Protein AF-A0A966MKH6-F1 (afdb_monomer)

Secondary structure (DSSP, 8-state):
-HHHHHHHHHHHHHHHTT--HHHHHHHHHHH-HHHHHHHHHHHHHHHHHHHHHHTTSPP-------------HHHHT--PBPTTT--BSS--

Structure (mmCIF, N/CA/C/O backbone):
data_AF-A0A966MKH6-F1
#
_entry.id   AF-A0A966MKH6-F1
#
loop_
_atom_site.group_PDB
_atom_site.id
_atom_site.type_symbol
_atom_site.label_atom_id
_atom_site.label_alt_id
_atom_site.label_comp_id
_atom_site.label_asym_id
_atom_site.label_entity_id
_atom_site.label_seq_id
_atom_site.pdbx_PDB_ins_code
_atom_site.Cartn_x
_atom_site.Cartn_y
_atom_site.Cartn_z
_atom_site.occupancy
_atom_site.B_iso_or_equiv
_atom_site.auth_seq_id
_atom_site.auth_comp_id
_atom_site.auth_asym_id
_atom_site.auth_atom_id
_atom_site.pdbx_PDB_model_num
ATOM 1 N N . MET A 1 1 ? 21.600 31.397 -47.366 1.00 58.09 1 MET A N 1
ATOM 2 C CA . MET A 1 1 ? 20.766 31.026 -46.198 1.00 58.09 1 MET A CA 1
ATOM 3 C C . MET A 1 1 ? 20.607 29.510 -46.046 1.00 58.09 1 MET A C 1
ATOM 5 O O . MET A 1 1 ? 20.970 28.999 -44.999 1.00 58.09 1 MET A O 1
ATOM 9 N N . VAL A 1 2 ? 20.166 28.770 -47.074 1.00 65.38 2 VAL A N 1
ATOM 10 C CA . VAL A 1 2 ? 19.924 27.306 -46.989 1.00 65.38 2 VAL A CA 1
ATOM 11 C C . VAL A 1 2 ? 21.185 26.480 -46.672 1.00 65.38 2 VAL A C 1
ATOM 13 O O . VAL A 1 2 ? 21.145 25.602 -45.818 1.00 65.38 2 VAL A O 1
ATOM 16 N N . ALA A 1 3 ? 22.333 26.799 -47.280 1.00 68.62 3 ALA A N 1
ATOM 17 C CA . ALA A 1 3 ? 23.586 26.068 -47.042 1.00 68.62 3 ALA A CA 1
ATOM 18 C C . ALA A 1 3 ? 24.112 26.197 -45.596 1.00 68.62 3 ALA A C 1
ATOM 20 O O . ALA A 1 3 ? 24.631 25.237 -45.035 1.00 68.62 3 ALA A O 1
ATOM 21 N N . ALA A 1 4 ? 23.936 27.366 -44.970 1.00 68.50 4 ALA A N 1
ATOM 22 C CA . ALA A 1 4 ? 24.343 27.599 -43.583 1.00 68.50 4 ALA A CA 1
ATOM 23 C C . 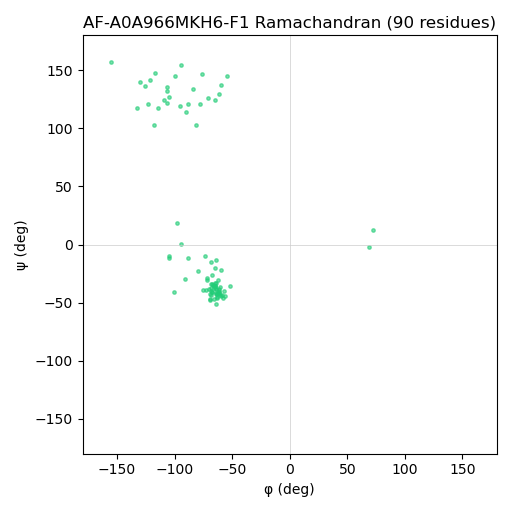ALA A 1 4 ? 23.463 26.817 -42.593 1.00 68.50 4 ALA A C 1
ATOM 25 O O . ALA A 1 4 ? 23.976 26.254 -41.630 1.00 68.50 4 ALA A O 1
ATOM 26 N N . ALA A 1 5 ? 22.157 26.721 -42.872 1.00 68.56 5 ALA A N 1
ATOM 27 C CA . ALA A 1 5 ? 21.233 25.907 -42.086 1.00 68.56 5 ALA A CA 1
ATOM 28 C C . ALA A 1 5 ? 21.571 24.407 -42.174 1.00 68.56 5 ALA A C 1
ATOM 30 O O . ALA A 1 5 ? 21.532 23.706 -41.167 1.00 68.56 5 ALA A O 1
ATOM 31 N N . LEU A 1 6 ? 21.980 23.928 -43.355 1.00 72.81 6 LEU A N 1
ATOM 32 C CA . LEU A 1 6 ? 22.377 22.532 -43.557 1.00 72.81 6 LEU A CA 1
ATOM 33 C C . LEU A 1 6 ? 23.675 22.180 -42.806 1.00 72.81 6 LEU A C 1
ATOM 35 O O . LEU A 1 6 ? 23.773 21.122 -42.189 1.00 72.81 6 LEU A O 1
ATOM 39 N N . LEU A 1 7 ? 24.657 23.088 -42.812 1.00 72.12 7 LEU A N 1
ATOM 40 C CA . LEU A 1 7 ? 25.914 22.937 -42.070 1.00 72.12 7 LEU A CA 1
ATOM 41 C C . LEU A 1 7 ? 25.704 22.951 -40.550 1.00 72.12 7 LEU A C 1
ATOM 43 O O . LEU A 1 7 ? 26.399 22.230 -39.836 1.00 72.12 7 LEU A O 1
ATOM 47 N N . LEU A 1 8 ? 24.754 23.748 -40.057 1.00 70.38 8 LEU A N 1
ATOM 48 C CA . LEU A 1 8 ? 24.400 23.786 -38.639 1.00 70.38 8 LEU A CA 1
ATOM 49 C C . LEU A 1 8 ? 23.712 22.483 -38.204 1.00 70.38 8 LEU A C 1
ATOM 51 O O . LEU A 1 8 ? 24.163 21.849 -37.255 1.00 70.38 8 LEU A O 1
ATOM 55 N N . ALA A 1 9 ? 22.726 22.011 -38.972 1.00 65.19 9 ALA A N 1
ATOM 56 C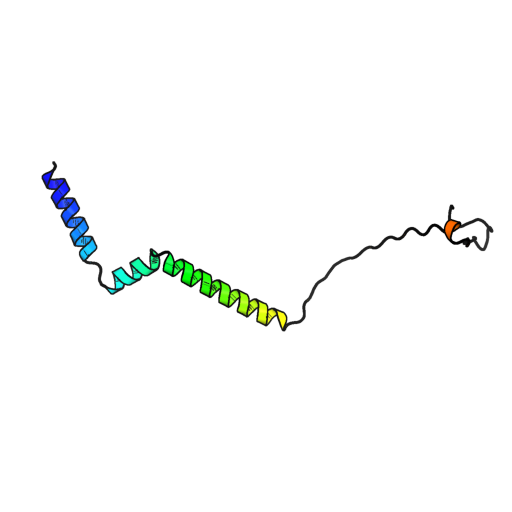 CA . ALA A 1 9 ? 22.044 20.743 -38.707 1.00 65.19 9 ALA A CA 1
ATOM 57 C C . ALA A 1 9 ? 22.995 19.529 -38.759 1.00 65.19 9 ALA A C 1
ATOM 59 O O . ALA A 1 9 ? 22.900 18.621 -37.934 1.00 65.19 9 ALA A O 1
ATOM 60 N N . ALA A 1 10 ? 23.955 19.520 -39.692 1.00 65.31 10 ALA A N 1
ATOM 61 C CA . ALA A 1 10 ? 24.967 18.466 -39.780 1.00 65.31 10 ALA A CA 1
ATOM 62 C C . ALA A 1 10 ? 25.945 18.482 -38.589 1.00 65.31 10 ALA A C 1
ATOM 64 O O . ALA A 1 10 ? 26.393 17.425 -38.140 1.00 65.31 10 ALA A O 1
ATOM 65 N N . ARG A 1 11 ? 26.269 19.669 -38.059 1.00 63.06 11 ARG A N 1
ATOM 66 C CA . ARG A 1 11 ? 27.103 19.821 -36.857 1.00 63.06 11 ARG A CA 1
ATOM 67 C C . ARG A 1 11 ? 26.383 19.344 -35.601 1.00 63.06 11 ARG A C 1
ATOM 69 O O . ARG A 1 11 ? 27.005 18.635 -34.815 1.00 63.06 11 ARG A O 1
ATOM 76 N N . ASP A 1 12 ? 25.102 19.665 -35.450 1.00 61.88 12 ASP A N 1
ATOM 77 C CA . ASP A 1 12 ? 24.289 19.187 -34.326 1.00 61.88 12 ASP A CA 1
ATOM 78 C C . ASP A 1 12 ? 24.132 17.659 -34.361 1.00 61.88 12 ASP A C 1
ATOM 80 O O . ASP A 1 12 ? 24.368 16.989 -33.355 1.00 61.88 12 ASP A O 1
ATOM 84 N N . ALA A 1 13 ? 23.886 17.079 -35.542 1.00 62.06 13 ALA A N 1
ATOM 85 C CA . ALA A 1 13 ? 23.838 15.626 -35.716 1.00 62.06 13 ALA A CA 1
ATOM 86 C C . ALA A 1 13 ? 25.182 14.942 -35.384 1.00 62.06 13 ALA A C 1
ATOM 88 O O . ALA A 1 13 ? 25.210 13.899 -34.726 1.00 62.06 13 ALA A O 1
AT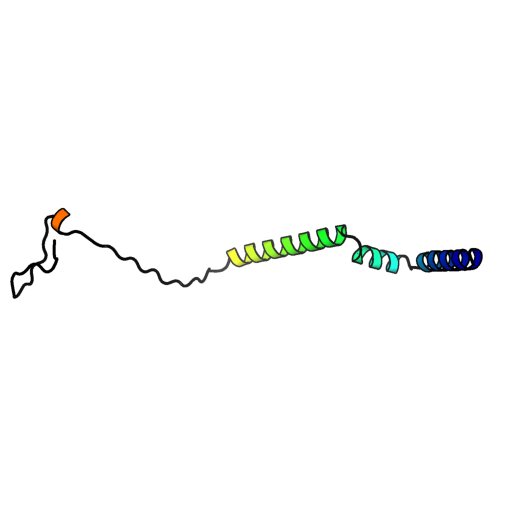OM 89 N N . ALA A 1 14 ? 26.313 15.539 -35.780 1.00 61.19 14 ALA A N 1
ATOM 90 C CA . ALA A 1 14 ? 27.649 15.033 -35.451 1.00 61.19 14 ALA A CA 1
ATOM 91 C C . ALA A 1 14 ? 28.022 15.223 -33.966 1.00 61.19 14 ALA A C 1
ATOM 93 O O . ALA A 1 14 ? 28.790 14.430 -33.418 1.00 61.19 14 ALA A O 1
ATOM 94 N N . ALA A 1 15 ? 27.482 16.245 -33.297 1.00 60.72 15 ALA A N 1
ATOM 95 C CA . ALA A 1 15 ? 27.628 16.444 -31.857 1.00 60.72 15 ALA A CA 1
ATOM 96 C C . ALA A 1 15 ? 26.792 15.427 -31.061 1.00 60.72 15 ALA A C 1
ATOM 98 O O . ALA A 1 15 ? 27.291 14.863 -30.087 1.00 60.72 15 ALA A O 1
ATOM 99 N N . GLN A 1 16 ? 25.581 15.100 -31.524 1.00 59.69 16 GLN A N 1
ATOM 100 C CA . GLN A 1 16 ? 24.781 13.989 -30.989 1.00 59.69 16 GLN A CA 1
ATOM 101 C C . GLN A 1 16 ? 25.463 12.625 -31.171 1.00 59.69 16 GLN A C 1
ATOM 103 O O . GLN A 1 16 ? 25.327 11.757 -30.310 1.00 59.69 16 GLN A O 1
ATOM 108 N N . ALA A 1 17 ? 26.268 12.454 -32.223 1.00 59.91 17 ALA A N 1
ATOM 109 C CA . ALA A 1 17 ? 27.072 11.251 -32.445 1.00 59.91 17 ALA A CA 1
ATOM 110 C C . ALA A 1 17 ? 28.301 11.120 -31.513 1.00 59.91 17 ALA A C 1
ATOM 112 O O . ALA A 1 17 ? 28.928 10.063 -31.487 1.00 59.91 17 ALA A O 1
ATOM 113 N N . ARG A 1 18 ? 28.657 12.157 -30.734 1.00 66.31 18 ARG A N 1
ATOM 114 C CA . ARG A 1 18 ? 29.809 12.157 -29.803 1.00 66.31 18 ARG A CA 1
ATOM 115 C C . ARG A 1 18 ? 29.437 11.870 -28.347 1.00 66.31 18 ARG A C 1
ATOM 117 O O . ARG A 1 18 ? 30.218 12.169 -27.445 1.00 66.31 18 ARG A O 1
ATOM 124 N N . LEU A 1 19 ? 28.270 11.290 -28.084 1.00 70.31 19 LEU A N 1
ATOM 125 C CA . LEU A 1 19 ? 28.006 10.734 -26.760 1.00 70.31 19 LEU A CA 1
ATOM 126 C C . LEU A 1 19 ? 28.854 9.471 -26.581 1.00 70.31 19 LEU A C 1
ATOM 128 O O . LEU A 1 19 ? 28.794 8.552 -27.397 1.00 70.31 19 LEU A O 1
ATOM 132 N N . SER A 1 20 ? 29.634 9.410 -25.499 1.00 81.81 20 SER A N 1
ATOM 133 C CA . SER A 1 20 ? 30.236 8.147 -25.066 1.00 81.81 20 SER A CA 1
ATOM 134 C C . SER A 1 20 ? 29.132 7.103 -24.900 1.00 81.81 20 SER A C 1
ATOM 136 O O . SER A 1 20 ? 28.028 7.432 -24.461 1.00 81.81 20 SER A O 1
ATOM 138 N N . MET A 1 21 ? 29.412 5.833 -25.202 1.00 78.88 21 MET A N 1
ATOM 139 C CA . MET A 1 21 ? 28.433 4.748 -25.054 1.00 78.88 21 MET A CA 1
ATOM 140 C C . MET A 1 21 ? 27.807 4.722 -23.647 1.00 78.88 21 MET A C 1
ATOM 142 O O . MET A 1 21 ? 26.609 4.486 -23.501 1.00 78.88 21 MET A O 1
ATOM 146 N N . GLY A 1 22 ? 28.592 5.043 -22.612 1.00 83.75 22 GLY A N 1
ATOM 147 C CA . GLY A 1 22 ? 28.099 5.159 -21.238 1.00 83.75 22 GLY A CA 1
ATOM 148 C C . GLY A 1 22 ? 27.156 6.347 -21.012 1.00 83.75 22 GLY A C 1
ATOM 149 O O . GLY A 1 22 ? 26.199 6.237 -20.243 1.00 83.75 22 GLY A O 1
ATOM 150 N N . ASP A 1 23 ? 27.379 7.467 -21.698 1.00 85.56 23 ASP A N 1
ATOM 151 C CA . ASP A 1 23 ? 26.512 8.647 -21.611 1.00 85.56 23 ASP A CA 1
ATOM 152 C C . ASP A 1 23 ? 25.217 8.436 -22.390 1.00 85.56 23 ASP A C 1
ATOM 154 O O . ASP A 1 23 ? 24.144 8.765 -21.883 1.00 85.56 23 ASP A O 1
ATOM 158 N N . ALA A 1 24 ? 25.293 7.786 -23.553 1.00 84.50 24 ALA A N 1
ATOM 159 C CA . ALA A 1 24 ? 24.125 7.347 -24.306 1.00 84.50 24 ALA A CA 1
ATOM 160 C C . ALA A 1 24 ? 23.269 6.361 -23.491 1.00 84.50 24 ALA A C 1
ATOM 162 O O . ALA A 1 24 ? 22.052 6.526 -23.413 1.00 84.50 24 ALA A O 1
ATOM 163 N N . ALA A 1 25 ? 23.885 5.393 -22.802 1.00 86.31 25 ALA A N 1
ATOM 164 C CA . ALA A 1 25 ? 23.169 4.464 -21.926 1.00 86.31 25 ALA A CA 1
ATOM 165 C C . ALA A 1 25 ? 22.515 5.174 -20.726 1.00 86.31 25 ALA A C 1
ATOM 167 O O . ALA A 1 25 ? 21.361 4.898 -20.400 1.00 86.31 25 ALA A O 1
ATOM 168 N N . ARG A 1 26 ? 23.208 6.130 -20.089 1.00 85.12 26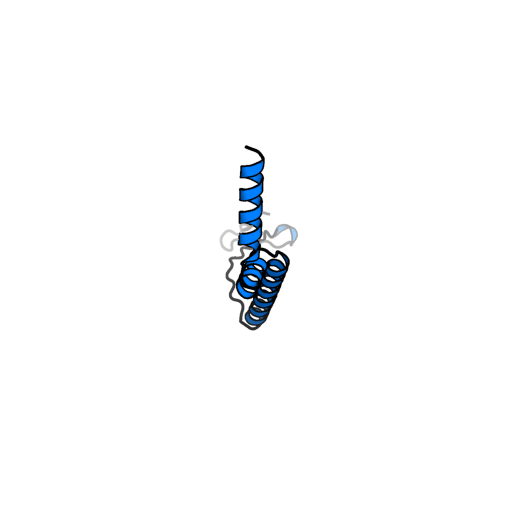 ARG A N 1
ATOM 169 C CA . ARG A 1 26 ? 22.638 6.945 -18.999 1.00 85.12 26 ARG A CA 1
ATOM 170 C C . ARG A 1 26 ? 21.516 7.865 -19.468 1.00 85.12 26 ARG A C 1
ATOM 172 O O . ARG A 1 26 ? 20.594 8.131 -18.696 1.00 85.12 26 ARG A O 1
ATOM 179 N N . LEU A 1 27 ? 21.605 8.386 -20.688 1.00 86.31 27 LEU A N 1
ATOM 180 C CA . LEU A 1 27 ? 20.556 9.199 -21.293 1.00 86.31 27 LEU A CA 1
ATOM 181 C C . LEU A 1 27 ? 19.333 8.335 -21.615 1.00 86.31 27 LEU A C 1
ATOM 183 O O . LEU A 1 27 ? 18.228 8.668 -21.194 1.00 86.31 27 LEU A O 1
ATOM 187 N N . ALA A 1 28 ? 19.544 7.174 -22.238 1.00 83.50 28 ALA A N 1
ATOM 188 C CA . ALA A 1 28 ? 18.495 6.196 -22.500 1.00 83.50 28 ALA A CA 1
ATOM 189 C C . ALA A 1 28 ? 17.823 5.731 -21.200 1.00 83.50 28 ALA A C 1
ATOM 191 O O . ALA A 1 28 ? 16.602 5.711 -21.117 1.00 83.50 28 ALA A O 1
ATOM 192 N N . ALA A 1 29 ? 18.584 5.454 -20.141 1.00 85.94 29 ALA A N 1
ATOM 193 C CA . ALA A 1 29 ? 18.027 5.080 -18.840 1.00 85.94 29 ALA A CA 1
ATOM 194 C C . ALA A 1 29 ? 17.207 6.198 -18.161 1.00 85.94 29 ALA A C 1
ATOM 196 O O . ALA A 1 29 ? 16.421 5.919 -17.254 1.00 85.94 29 ALA A O 1
ATOM 197 N N . ARG A 1 30 ? 17.402 7.461 -18.561 1.00 85.31 30 ARG A N 1
ATOM 198 C CA . ARG A 1 30 ? 16.621 8.611 -18.080 1.00 85.31 30 ARG A CA 1
ATOM 199 C C . ARG A 1 30 ? 15.390 8.904 -18.932 1.00 85.31 30 ARG A C 1
ATOM 201 O O . ARG A 1 30 ? 14.427 9.432 -18.397 1.00 85.31 30 ARG A O 1
ATOM 208 N N . GLN A 1 31 ? 15.434 8.598 -20.226 1.00 85.19 31 GLN A N 1
ATOM 209 C CA . GLN A 1 31 ? 14.386 8.959 -21.188 1.00 85.19 31 GLN A CA 1
ATOM 210 C C . GLN A 1 31 ? 13.499 7.775 -21.608 1.00 85.19 31 GLN A C 1
ATOM 212 O O . GLN A 1 31 ? 12.493 7.971 -22.284 1.00 85.19 31 GLN A O 1
ATOM 217 N N . ASN A 1 32 ? 13.862 6.542 -21.245 1.00 86.00 32 ASN A N 1
ATOM 218 C CA . ASN A 1 32 ? 13.136 5.343 -21.650 1.00 86.00 32 ASN A CA 1
ATOM 219 C C . ASN A 1 32 ? 12.032 4.976 -20.646 1.00 86.00 32 ASN A C 1
ATOM 221 O O . ASN A 1 32 ? 12.318 4.514 -19.540 1.00 86.00 32 ASN A O 1
ATOM 225 N N . GLY A 1 33 ? 10.774 5.061 -21.084 1.00 85.25 33 GLY A N 1
ATOM 226 C CA . GLY A 1 33 ? 9.607 4.704 -20.270 1.00 85.25 33 GLY A CA 1
ATOM 227 C C . GLY A 1 33 ? 9.576 3.246 -19.787 1.00 85.25 33 GLY A C 1
ATOM 228 O O . GLY A 1 33 ? 8.963 2.956 -18.763 1.00 85.25 33 GLY A O 1
ATOM 229 N N . VAL A 1 34 ? 10.280 2.314 -20.443 1.00 90.12 34 VAL A N 1
ATOM 230 C CA . VAL A 1 34 ? 10.426 0.928 -19.950 1.00 90.12 34 VAL A CA 1
ATOM 231 C C . VAL A 1 34 ? 11.196 0.892 -18.628 1.00 90.12 34 VAL A C 1
ATOM 233 O O . VAL A 1 34 ? 10.870 0.093 -17.747 1.00 90.12 34 VAL A O 1
ATOM 236 N N . VAL A 1 35 ? 12.186 1.775 -18.455 1.00 91.06 35 VAL A N 1
ATOM 237 C CA . VAL A 1 35 ? 12.938 1.895 -17.197 1.00 91.06 35 VAL A CA 1
ATOM 238 C C . VAL A 1 35 ? 12.039 2.444 -16.094 1.00 91.06 35 VAL A C 1
ATOM 240 O O . VAL A 1 35 ? 12.106 1.963 -14.963 1.00 91.06 35 VAL A O 1
ATOM 243 N N . ASP A 1 36 ? 11.141 3.371 -16.415 1.00 90.75 36 ASP A N 1
ATOM 244 C CA . ASP A 1 36 ? 10.178 3.895 -15.444 1.00 90.75 36 ASP A CA 1
ATOM 245 C C . ASP A 1 36 ? 9.147 2.841 -15.029 1.00 90.75 36 ASP A C 1
ATOM 247 O O .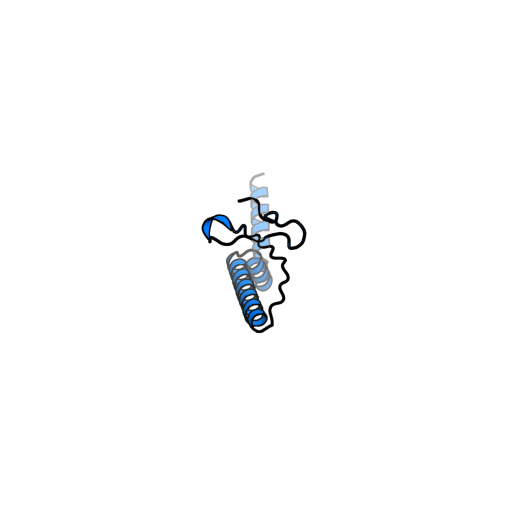 ASP A 1 36 ? 8.869 2.683 -13.839 1.00 90.75 36 ASP A O 1
ATOM 251 N N . VAL A 1 37 ? 8.660 2.026 -15.970 1.00 95.62 37 VAL A N 1
ATOM 252 C CA . VAL A 1 37 ? 7.807 0.867 -15.655 1.00 95.62 37 VAL A CA 1
ATOM 253 C C . VAL A 1 37 ? 8.550 -0.138 -14.770 1.00 95.62 37 VAL A C 1
ATOM 255 O O . VAL A 1 37 ? 7.972 -0.665 -13.817 1.00 95.62 37 VAL A O 1
ATOM 258 N N . ALA A 1 38 ? 9.830 -0.403 -15.042 1.00 94.88 38 ALA A N 1
ATOM 259 C CA . ALA A 1 38 ? 10.641 -1.283 -14.205 1.00 94.88 38 ALA A CA 1
ATOM 260 C C . ALA A 1 38 ? 10.809 -0.721 -12.781 1.00 94.88 38 ALA A C 1
ATOM 262 O O . ALA A 1 38 ? 10.593 -1.454 -11.814 1.00 94.88 38 ALA A O 1
ATOM 263 N N . ARG A 1 39 ? 11.100 0.581 -12.638 1.00 94.44 39 ARG A N 1
ATOM 264 C CA . ARG A 1 39 ? 11.158 1.267 -11.333 1.00 94.44 39 ARG A CA 1
ATOM 265 C C . ARG A 1 39 ? 9.833 1.165 -10.580 1.00 94.44 39 ARG A C 1
ATOM 267 O O . ARG A 1 39 ? 9.830 0.801 -9.407 1.00 94.44 39 ARG A O 1
ATOM 274 N N . ALA A 1 40 ? 8.710 1.408 -11.256 1.00 97.19 40 ALA A N 1
ATOM 275 C CA . ALA A 1 40 ? 7.383 1.295 -10.654 1.00 97.19 40 ALA A CA 1
ATOM 276 C C . ALA A 1 40 ? 7.094 -0.134 -10.159 1.00 97.19 40 ALA A C 1
ATOM 278 O O . ALA A 1 40 ? 6.564 -0.319 -9.063 1.00 97.19 40 ALA A O 1
ATOM 279 N N . ARG A 1 41 ? 7.497 -1.160 -10.921 1.00 97.25 41 ARG A N 1
ATOM 280 C CA . ARG A 1 41 ? 7.358 -2.568 -10.508 1.00 97.25 41 ARG A CA 1
ATOM 281 C C . ARG A 1 41 ? 8.194 -2.906 -9.275 1.00 97.25 41 ARG A C 1
ATOM 283 O O . ARG A 1 41 ? 7.713 -3.651 -8.420 1.00 97.25 41 ARG A O 1
ATOM 290 N N . VAL A 1 42 ? 9.407 -2.361 -9.170 1.00 98.19 42 VAL A N 1
ATOM 291 C CA . VAL A 1 42 ? 10.253 -2.515 -7.976 1.00 98.19 42 VAL A CA 1
ATOM 292 C C . VAL A 1 42 ? 9.588 -1.859 -6.767 1.00 98.19 42 VAL A C 1
ATOM 294 O O . VAL A 1 42 ? 9.360 -2.542 -5.771 1.00 98.19 42 VAL A O 1
ATOM 297 N N . ALA A 1 43 ? 9.156 -0.600 -6.885 1.00 98.25 43 ALA A N 1
ATOM 298 C CA . ALA A 1 43 ? 8.455 0.103 -5.807 1.00 98.25 43 ALA A CA 1
ATOM 299 C C . ALA A 1 43 ? 7.189 -0.652 -5.349 1.00 98.25 43 ALA A C 1
ATOM 301 O O . ALA A 1 43 ? 6.926 -0.797 -4.155 1.00 98.25 43 ALA A O 1
ATOM 302 N N . GLN A 1 44 ? 6.431 -1.226 -6.287 1.00 98.12 44 GLN A N 1
ATOM 303 C CA . GLN A 1 44 ? 5.270 -2.061 -5.970 1.00 98.12 44 GLN A CA 1
ATOM 304 C C . GLN A 1 44 ? 5.656 -3.362 -5.241 1.00 98.12 44 GLN A C 1
ATOM 306 O O . GLN A 1 44 ? 4.911 -3.852 -4.387 1.00 98.12 44 GLN A O 1
ATOM 311 N N . ALA A 1 45 ? 6.782 -3.984 -5.593 1.00 98.31 45 ALA A N 1
ATOM 312 C CA . ALA A 1 45 ? 7.271 -5.179 -4.905 1.00 98.31 45 ALA A CA 1
ATOM 313 C C . ALA A 1 45 ? 7.715 -4.859 -3.468 1.00 98.31 45 ALA A C 1
ATOM 315 O O . ALA A 1 45 ? 7.381 -5.608 -2.545 1.00 98.31 45 ALA A O 1
ATOM 316 N N . GLU A 1 46 ? 8.389 -3.728 -3.268 1.00 98.25 46 GLU A N 1
ATOM 317 C CA . GLU A 1 46 ? 8.792 -3.231 -1.949 1.00 98.25 46 GLU A CA 1
ATOM 318 C C . GLU A 1 46 ? 7.580 -2.912 -1.070 1.00 98.25 46 GLU A C 1
ATOM 320 O O . GLU A 1 46 ? 7.508 -3.392 0.062 1.00 98.25 46 GLU A O 1
ATOM 325 N N . ALA A 1 47 ? 6.577 -2.211 -1.609 1.00 98.25 47 ALA A N 1
ATOM 326 C CA . ALA A 1 47 ? 5.325 -1.932 -0.904 1.00 98.25 47 ALA A CA 1
ATOM 327 C C . ALA A 1 47 ? 4.630 -3.222 -0.434 1.00 98.25 47 ALA A C 1
ATOM 329 O O . ALA A 1 47 ? 4.241 -3.339 0.728 1.00 98.25 47 ALA A O 1
ATOM 330 N N . ARG A 1 48 ? 4.559 -4.244 -1.300 1.00 97.75 48 ARG A N 1
ATOM 331 C CA . ARG A 1 48 ? 4.011 -5.565 -0.937 1.00 97.75 48 ARG A CA 1
ATOM 332 C C . ARG A 1 48 ? 4.849 -6.288 0.119 1.00 97.75 48 ARG A C 1
ATOM 334 O O . ARG A 1 48 ? 4.304 -7.032 0.933 1.00 97.75 48 ARG A O 1
ATOM 341 N N . SER A 1 49 ? 6.168 -6.108 0.114 1.00 97.88 49 SER A N 1
ATOM 342 C CA . SER A 1 49 ? 7.049 -6.645 1.157 1.00 97.88 49 SER A CA 1
ATOM 343 C C . SER A 1 49 ? 6.773 -5.984 2.509 1.00 97.88 49 SER A C 1
ATOM 345 O O . SER A 1 49 ? 6.576 -6.681 3.504 1.00 97.88 49 SER A O 1
ATOM 347 N N . MET A 1 50 ? 6.669 -4.653 2.537 1.00 96.62 50 MET A N 1
ATOM 348 C CA . MET A 1 50 ? 6.348 -3.898 3.751 1.00 96.62 50 MET A CA 1
ATOM 349 C C . MET A 1 50 ? 4.962 -4.242 4.294 1.00 96.62 50 MET A C 1
ATOM 351 O O . MET A 1 50 ? 4.837 -4.484 5.488 1.00 96.62 50 MET A O 1
ATOM 355 N N . GLN A 1 51 ? 3.952 -4.369 3.431 1.00 96.31 51 GLN A N 1
ATOM 356 C CA . GLN A 1 51 ? 2.611 -4.793 3.841 1.00 96.31 51 GLN A CA 1
ATOM 357 C C . GLN A 1 51 ? 2.626 -6.183 4.493 1.00 96.31 51 GLN A C 1
ATOM 359 O O . GLN A 1 51 ? 2.028 -6.376 5.548 1.00 96.31 51 GLN A O 1
ATOM 364 N N . ARG A 1 52 ? 3.355 -7.146 3.910 1.00 97.00 52 ARG A N 1
ATOM 365 C CA . ARG A 1 52 ? 3.501 -8.490 4.495 1.00 97.00 52 ARG A CA 1
ATOM 366 C C . ARG A 1 52 ? 4.234 -8.475 5.830 1.00 97.00 52 ARG A C 1
ATOM 368 O O . ARG A 1 52 ? 3.888 -9.256 6.704 1.00 97.00 52 ARG A O 1
ATOM 375 N N . ARG A 1 53 ? 5.224 -7.596 5.996 1.00 96.50 53 ARG A N 1
ATOM 376 C CA . ARG A 1 53 ? 5.906 -7.403 7.283 1.00 96.50 53 ARG A CA 1
ATOM 377 C C . ARG A 1 53 ? 4.980 -6.770 8.320 1.00 96.50 53 ARG A C 1
ATOM 379 O O . ARG A 1 53 ? 4.947 -7.244 9.447 1.00 96.50 53 ARG A O 1
ATOM 386 N N . GLY A 1 54 ? 4.207 -5.756 7.934 1.00 95.88 54 GLY A N 1
ATOM 387 C CA . GLY A 1 54 ? 3.217 -5.116 8.802 1.00 95.88 54 GLY A CA 1
ATOM 388 C C . GLY A 1 54 ? 2.144 -6.093 9.280 1.00 95.88 54 GLY A C 1
ATOM 389 O O . GLY A 1 54 ? 1.781 -6.063 10.445 1.00 95.88 54 GLY A O 1
ATOM 390 N N . ALA A 1 55 ? 1.731 -7.034 8.426 1.00 95.25 55 ALA A N 1
ATOM 391 C CA . ALA A 1 55 ? 0.775 -8.084 8.782 1.00 95.25 55 ALA A CA 1
ATOM 392 C C . ALA A 1 55 ? 1.274 -9.068 9.861 1.00 95.25 55 ALA A C 1
ATOM 394 O O . ALA A 1 55 ? 0.479 -9.838 10.389 1.00 95.25 55 ALA A O 1
ATOM 395 N N . LEU A 1 56 ? 2.575 -9.077 10.176 1.00 97.00 56 LEU A N 1
ATOM 396 C CA . LEU A 1 56 ? 3.129 -9.870 11.280 1.00 97.00 56 LEU A CA 1
ATOM 397 C C . LEU A 1 56 ? 3.104 -9.117 12.615 1.00 97.00 56 LEU A C 1
ATOM 399 O O . LEU A 1 56 ? 3.382 -9.716 13.652 1.00 97.00 56 LEU A O 1
ATOM 403 N N . MET A 1 57 ? 2.833 -7.812 12.591 1.00 96.44 57 MET A N 1
ATOM 404 C CA . MET A 1 57 ? 2.788 -6.964 13.776 1.00 96.44 57 MET A CA 1
ATOM 405 C C . MET A 1 57 ? 1.352 -6.855 14.306 1.00 96.44 57 MET A C 1
ATOM 407 O O . MET A 1 57 ? 0.403 -6.999 13.533 1.00 96.44 57 MET A O 1
ATOM 411 N N . PRO A 1 58 ? 1.168 -6.582 15.610 1.00 94.94 58 PRO A N 1
ATOM 412 C CA . PRO A 1 58 ? -0.141 -6.236 16.146 1.00 94.94 58 PRO A CA 1
ATOM 413 C C . PRO A 1 58 ? -0.703 -4.977 15.478 1.00 94.94 58 PRO A C 1
ATOM 415 O O . PRO A 1 58 ? 0.014 -3.990 15.307 1.00 94.94 58 PRO A O 1
ATOM 418 N N . ASP A 1 59 ? -1.991 -5.009 15.146 1.00 93.50 59 ASP A N 1
ATOM 419 C CA . ASP A 1 59 ? -2.730 -3.834 14.688 1.00 93.50 59 ASP A CA 1
ATOM 420 C C . ASP A 1 59 ? -3.225 -3.025 15.896 1.00 93.50 59 ASP A C 1
ATOM 422 O O . ASP A 1 59 ? -3.748 -3.585 16.863 1.00 93.50 59 ASP A O 1
ATOM 426 N N . LEU A 1 60 ? -3.035 -1.706 15.857 1.00 92.94 60 LEU A N 1
ATOM 427 C CA . LEU A 1 60 ? -3.482 -0.780 16.897 1.00 92.94 60 LEU A CA 1
ATOM 428 C C . LEU A 1 60 ? -4.495 0.184 16.284 1.00 92.94 60 LEU A C 1
ATOM 430 O O . LEU A 1 60 ? -4.123 1.143 15.610 1.00 92.94 60 LEU A O 1
ATOM 434 N N . ALA A 1 61 ? -5.775 -0.054 16.557 1.00 90.88 61 ALA A N 1
ATOM 435 C CA . ALA A 1 61 ? -6.872 0.802 16.130 1.00 90.88 61 ALA A CA 1
ATOM 436 C C . ALA A 1 61 ? -7.666 1.302 17.344 1.00 90.88 61 ALA A C 1
ATOM 438 O O . ALA A 1 61 ? -7.900 0.563 18.300 1.00 90.88 61 AL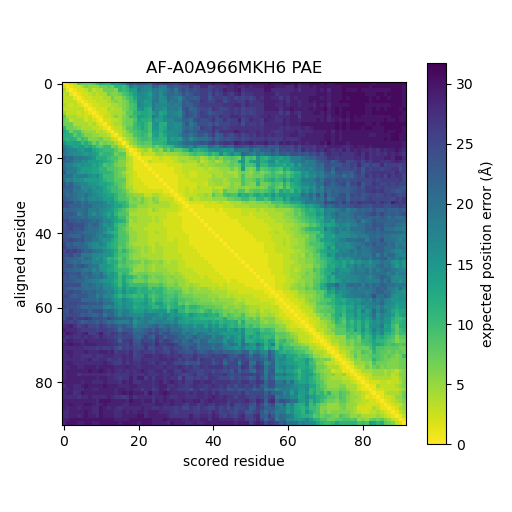A A O 1
ATOM 439 N N . ALA A 1 62 ? -8.100 2.560 17.295 1.00 93.06 62 ALA A N 1
ATOM 440 C CA . ALA A 1 62 ? -8.975 3.160 18.295 1.00 93.06 62 ALA A CA 1
ATOM 441 C C . ALA A 1 62 ? -10.211 3.739 17.604 1.00 93.06 62 ALA A C 1
ATOM 443 O O . ALA A 1 62 ? -10.108 4.395 16.568 1.00 93.06 62 ALA A O 1
ATOM 444 N N . GLY A 1 63 ? -11.380 3.504 18.188 1.00 91.69 63 GLY A N 1
ATOM 445 C CA . GLY A 1 63 ? -12.651 4.013 17.693 1.00 91.69 63 GLY A CA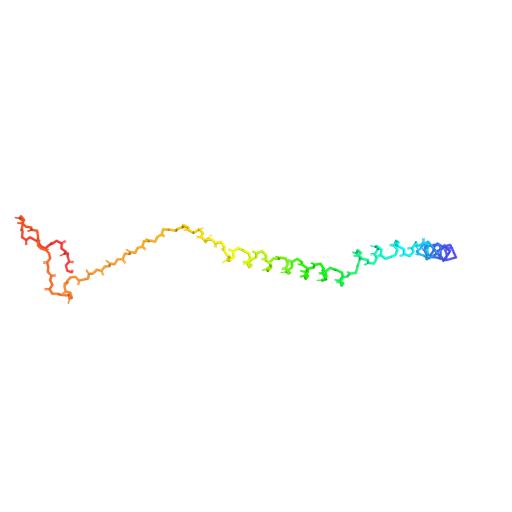 1
ATOM 446 C C . GLY A 1 63 ? -13.667 4.104 18.823 1.00 91.69 63 GLY A C 1
ATOM 447 O O . GLY A 1 63 ? -13.539 3.426 19.841 1.00 91.69 63 GLY A O 1
ATOM 448 N N . VAL A 1 64 ? -14.674 4.954 18.643 1.00 91.62 64 VAL A N 1
ATOM 449 C CA . VAL A 1 64 ? -15.812 5.075 19.558 1.00 91.62 64 VAL A CA 1
ATOM 450 C C . VAL A 1 64 ? -17.031 4.500 18.852 1.00 91.62 64 VAL A C 1
ATOM 452 O O . VAL A 1 64 ? -17.365 4.935 17.753 1.00 91.62 64 VAL A O 1
ATOM 455 N N . GLN A 1 65 ? -17.694 3.527 19.475 1.00 90.75 65 GLN A N 1
ATOM 456 C CA . GLN A 1 65 ? -18.947 2.968 18.977 1.00 90.75 65 GLN A CA 1
ATOM 457 C C . GLN A 1 65 ? -20.067 3.299 19.966 1.00 90.75 65 GLN A C 1
ATOM 459 O O . GLN A 1 65 ? -20.037 2.857 21.113 1.00 90.75 65 GLN A O 1
ATOM 464 N N . GLN A 1 66 ? -21.060 4.064 19.512 1.00 88.50 66 GLN A N 1
ATOM 465 C CA . GLN A 1 66 ? -22.299 4.321 20.245 1.00 88.50 66 GLN A CA 1
ATOM 466 C C . GLN A 1 66 ? -23.417 3.493 19.612 1.00 88.50 66 GLN A C 1
ATOM 468 O O . GLN A 1 66 ? -23.620 3.535 18.401 1.00 88.50 66 GLN A O 1
ATOM 473 N N . SER A 1 67 ? -24.125 2.718 20.431 1.00 86.44 67 SER A N 1
ATOM 474 C CA . SER A 1 67 ? -25.292 1.945 20.010 1.00 86.44 67 SER A CA 1
ATOM 475 C C . SER A 1 67 ? -26.474 2.352 20.871 1.00 86.44 67 SER A C 1
ATOM 477 O O . SER A 1 67 ? -26.445 2.175 22.086 1.00 86.44 67 SER A O 1
ATOM 479 N N . GLU A 1 68 ? -27.528 2.848 20.235 1.00 85.81 68 GLU A N 1
ATOM 480 C CA . GLU A 1 68 ? -28.790 3.166 20.895 1.00 85.81 68 GLU A CA 1
ATOM 481 C C . GLU A 1 68 ? -29.830 2.120 20.513 1.00 85.81 68 GLU A C 1
ATOM 483 O O . GLU A 1 68 ? -29.937 1.714 19.355 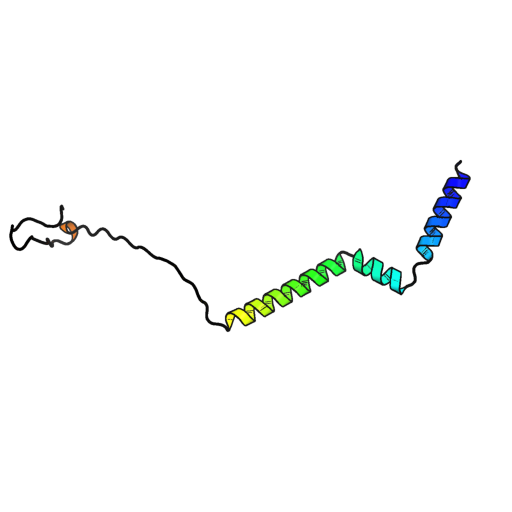1.00 85.81 68 GLU A O 1
ATOM 488 N N . ARG A 1 69 ? -30.586 1.641 21.503 1.00 79.69 69 ARG A N 1
ATOM 489 C CA . ARG A 1 69 ? -31.663 0.681 21.279 1.00 79.69 69 ARG A CA 1
ATOM 490 C C . ARG A 1 69 ? -32.904 1.139 22.020 1.00 79.69 69 ARG A C 1
ATOM 492 O O . ARG A 1 69 ? -32.915 1.194 23.246 1.00 79.69 69 ARG A O 1
ATOM 499 N N . THR A 1 70 ? -33.959 1.422 21.272 1.00 79.06 70 THR A N 1
ATOM 500 C CA . THR A 1 70 ? -35.284 1.695 21.829 1.00 79.06 70 THR A CA 1
ATOM 501 C C . THR A 1 70 ? -36.026 0.371 21.983 1.00 79.06 70 THR A C 1
ATOM 503 O O . THR A 1 70 ? -36.212 -0.357 21.009 1.00 79.06 70 THR A O 1
ATOM 506 N N . ILE A 1 71 ? -36.427 0.027 23.208 1.00 73.31 71 ILE A N 1
ATOM 507 C CA . ILE A 1 71 ? -37.243 -1.161 23.491 1.00 73.31 71 ILE A CA 1
ATOM 508 C C . ILE A 1 71 ? -38.655 -0.684 23.825 1.00 73.31 71 ILE A C 1
ATOM 510 O O . ILE A 1 71 ? -38.838 0.077 24.772 1.00 73.31 71 ILE A O 1
ATOM 514 N N . ASN A 1 72 ? -39.652 -1.143 23.064 1.00 74.75 72 ASN A N 1
ATOM 515 C CA . ASN A 1 72 ? -41.056 -0.900 23.384 1.00 74.75 72 ASN A CA 1
ATOM 516 C C . ASN A 1 72 ? -41.514 -1.918 24.442 1.00 74.75 72 ASN A C 1
ATOM 518 O O . ASN A 1 72 ? -41.757 -3.081 24.123 1.00 74.75 72 ASN A O 1
ATOM 522 N N . SER A 1 73 ? -41.624 -1.496 25.702 1.00 74.81 73 SER A N 1
ATOM 523 C CA . SER A 1 73 ? -42.037 -2.380 26.799 1.00 74.81 73 SER A CA 1
ATOM 524 C C . SER A 1 73 ? -43.497 -2.839 26.688 1.00 74.81 73 SER A C 1
ATOM 526 O O . SER A 1 73 ? -43.818 -3.935 27.144 1.00 74.81 73 SER A O 1
ATOM 528 N N . ALA A 1 74 ? -44.366 -2.068 26.021 1.00 70.44 74 ALA A N 1
ATOM 529 C CA . ALA A 1 74 ? -45.760 -2.454 25.794 1.00 70.44 74 ALA A CA 1
ATOM 530 C C . ALA A 1 74 ? -45.882 -3.707 24.907 1.00 70.44 74 ALA A C 1
ATOM 532 O O . ALA A 1 74 ? -46.758 -4.537 25.135 1.00 70.44 74 ALA A O 1
ATOM 533 N N . THR A 1 75 ? -44.963 -3.900 23.955 1.00 71.38 75 THR A N 1
ATOM 534 C CA . THR A 1 75 ? -44.941 -5.085 23.075 1.00 71.38 75 THR A CA 1
ATOM 535 C C . THR A 1 75 ? -44.517 -6.355 23.818 1.00 71.38 75 THR A C 1
ATOM 537 O O . THR A 1 75 ? -44.972 -7.446 23.484 1.00 71.38 75 THR A O 1
ATOM 540 N N . PHE A 1 76 ? -43.665 -6.233 24.840 1.00 72.88 76 PHE A N 1
ATOM 541 C CA . PHE A 1 76 ? -43.153 -7.378 25.603 1.00 72.88 76 PHE A CA 1
ATOM 542 C C . PHE A 1 76 ? -43.955 -7.685 26.878 1.00 72.88 76 PHE A C 1
ATOM 544 O O . PHE A 1 76 ? -43.618 -8.621 27.600 1.00 72.88 76 PHE A O 1
ATOM 551 N N . GLY A 1 77 ? -45.013 -6.919 27.161 1.00 71.62 77 GLY A N 1
ATOM 552 C CA . GLY A 1 77 ? -45.963 -7.213 28.237 1.00 71.62 77 GLY A CA 1
ATOM 553 C C . GLY A 1 77 ? -45.442 -6.989 29.659 1.00 71.62 77 GLY A C 1
ATOM 554 O O . GLY A 1 77 ? -46.093 -7.416 30.609 1.00 71.62 77 GLY A O 1
ATOM 555 N N . PHE A 1 78 ? -44.300 -6.318 29.836 1.00 74.44 78 PHE A N 1
ATOM 556 C CA . PHE A 1 78 ? -43.790 -5.932 31.153 1.00 74.44 78 PHE A CA 1
ATOM 557 C C . PHE A 1 78 ? -43.724 -4.411 31.294 1.00 74.44 78 PHE A C 1
ATOM 559 O O . PHE A 1 78 ? -43.486 -3.682 30.333 1.00 74.44 78 PHE A O 1
ATOM 566 N N . THR A 1 79 ? -43.928 -3.923 32.516 1.00 75.81 79 THR A N 1
ATOM 567 C CA . THR A 1 79 ? -43.874 -2.497 32.851 1.00 75.81 79 THR A CA 1
ATOM 568 C C . THR A 1 79 ? -42.971 -2.283 34.056 1.00 75.81 79 THR A C 1
ATOM 570 O O . THR A 1 79 ? -42.983 -3.076 34.997 1.00 75.81 79 THR A O 1
ATOM 573 N N . PHE A 1 80 ? -42.174 -1.217 34.028 1.00 79.62 80 PHE A N 1
ATOM 574 C CA . PHE A 1 80 ? -41.397 -0.793 35.187 1.00 79.62 80 PHE A CA 1
ATOM 575 C C . PHE A 1 80 ? -42.195 0.272 35.931 1.00 79.62 80 PHE A C 1
ATOM 577 O O . PHE A 1 80 ? -42.492 1.323 35.364 1.00 79.62 80 PHE A O 1
ATOM 584 N N . ALA A 1 81 ? -42.544 0.004 37.187 1.00 84.31 81 ALA A N 1
ATOM 585 C CA . ALA A 1 81 ? -43.255 0.947 38.040 1.00 84.31 81 ALA A CA 1
ATOM 586 C C . ALA A 1 81 ? -42.284 1.652 38.992 1.00 84.31 81 ALA A C 1
ATOM 588 O O . ALA A 1 81 ? -41.324 1.056 39.484 1.00 84.31 81 ALA A O 1
ATOM 589 N N . ASN A 1 82 ? -42.546 2.924 39.275 1.00 84.88 82 ASN A N 1
ATOM 590 C CA 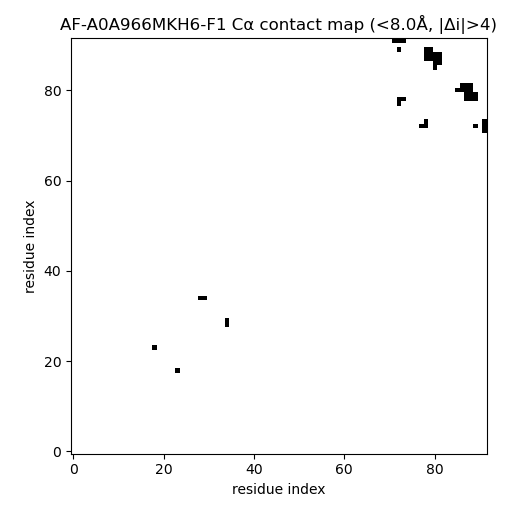. ASN A 1 82 ? -41.856 3.649 40.329 1.00 84.88 82 ASN A CA 1
ATOM 591 C C . ASN A 1 82 ? -42.209 3.012 41.693 1.00 84.88 82 ASN A C 1
ATOM 593 O O . ASN A 1 82 ? -43.395 2.949 42.024 1.00 84.88 82 ASN A O 1
ATOM 597 N N . PRO A 1 83 ? -41.229 2.578 42.507 1.00 81.88 83 PRO A N 1
ATOM 598 C CA . PRO A 1 83 ? -41.499 1.880 43.768 1.00 81.88 83 PRO A CA 1
ATOM 599 C C . PRO A 1 83 ? -42.136 2.770 44.850 1.00 81.88 83 PRO A C 1
ATOM 601 O O . PRO A 1 83 ? -42.653 2.248 45.831 1.00 81.88 83 PRO A O 1
ATOM 604 N N . VAL A 1 84 ? -42.106 4.097 44.686 1.00 85.44 84 VAL A N 1
ATOM 605 C CA . VAL A 1 84 ? -42.666 5.077 45.633 1.00 85.44 84 VAL A CA 1
ATOM 606 C C . VAL A 1 84 ? -44.030 5.592 45.172 1.00 85.44 84 VAL A C 1
ATOM 608 O O . VAL A 1 84 ? -44.931 5.758 45.987 1.00 85.44 84 VAL A O 1
ATOM 611 N N . THR A 1 85 ? -44.198 5.858 43.873 1.00 85.94 85 THR A N 1
ATOM 612 C CA . THR A 1 85 ? -45.425 6.482 43.335 1.00 85.94 85 THR A CA 1
ATOM 613 C C . THR A 1 85 ? -46.349 5.514 42.597 1.00 85.94 85 THR A C 1
ATOM 615 O O . THR A 1 85 ? -47.470 5.891 42.263 1.00 85.94 85 THR A O 1
ATOM 618 N N . GLY A 1 86 ? -45.895 4.293 42.292 1.00 82.62 86 GLY A N 1
ATOM 619 C CA . GLY A 1 86 ? -46.645 3.288 41.525 1.00 82.62 86 GLY A CA 1
ATOM 620 C C . GLY A 1 86 ? -46.851 3.624 40.042 1.00 82.62 86 GLY A C 1
ATOM 621 O O . GLY A 1 86 ? -47.429 2.829 39.308 1.00 82.62 86 GLY A O 1
ATOM 622 N N . GLN A 1 87 ? -46.381 4.787 39.583 1.00 84.12 87 GLN A N 1
ATOM 623 C CA . GLN A 1 87 ? -46.556 5.248 38.205 1.00 84.12 87 GLN A CA 1
ATOM 624 C C . GLN A 1 87 ? -45.609 4.515 37.235 1.00 84.12 87 GLN A C 1
ATOM 626 O O . GLN A 1 87 ? -44.473 4.213 37.620 1.00 84.12 87 GLN A O 1
ATOM 631 N N . PRO A 1 88 ? -46.017 4.269 35.974 1.00 80.00 88 PRO A N 1
ATOM 632 C CA . PRO A 1 88 ? -45.139 3.696 34.955 1.00 80.00 88 PRO A CA 1
ATOM 633 C C . PRO A 1 88 ? -43.933 4.602 34.667 1.00 80.00 88 PRO A C 1
ATOM 635 O O . PRO A 1 88 ? -44.086 5.795 34.405 1.00 80.00 88 PRO A O 1
ATOM 638 N N . LEU A 1 89 ? -42.728 4.031 34.694 1.00 79.75 89 LEU A N 1
ATOM 639 C CA . LEU A 1 89 ? -41.469 4.718 34.370 1.00 79.75 89 LEU A CA 1
ATOM 640 C C . LEU A 1 89 ? -41.233 4.832 32.863 1.00 79.75 89 LEU A C 1
ATOM 642 O O . LEU A 1 89 ? -40.484 5.693 32.410 1.00 79.75 89 LEU A O 1
ATOM 646 N N . LEU A 1 90 ? -41.871 3.956 32.092 1.00 77.56 90 LEU A N 1
ATOM 647 C CA . LEU A 1 90 ? -41.859 3.992 30.640 1.00 77.56 90 LEU A CA 1
ATOM 648 C C . LEU A 1 90 ? -43.225 4.472 30.160 1.00 77.56 90 LEU A C 1
ATOM 650 O O . LEU A 1 90 ? -44.261 3.990 30.621 1.00 77.56 90 LEU A O 1
ATOM 654 N N . ARG A 1 91 ? -43.218 5.430 29.233 1.00 66.94 91 ARG A N 1
ATOM 655 C CA . ARG A 1 91 ? -44.421 5.798 28.486 1.00 66.94 91 ARG A CA 1
ATOM 656 C C . ARG A 1 91 ? -44.606 4.712 27.416 1.00 66.94 91 ARG A C 1
ATOM 658 O O . ARG A 1 91 ? -43.642 4.485 26.683 1.00 66.94 91 ARG A O 1
ATOM 665 N N . PRO A 1 92 ? -45.742 3.995 27.393 1.00 57.69 92 PRO A N 1
ATOM 666 C CA . PRO A 1 92 ? -45.996 2.970 26.383 1.00 57.69 92 PRO A CA 1
ATOM 667 C C . PRO A 1 92 ? -45.992 3.545 24.962 1.00 57.69 92 PRO A C 1
ATOM 669 O O . PRO A 1 92 ? -46.339 4.741 24.810 1.00 57.69 92 PRO A O 1
#

Solvent-accessible surface area (backbone atoms only — not comparable to full-atom values): 5913 Å² total; per-residue (Å²): 112,70,69,61,55,52,53,49,54,52,48,53,54,54,55,66,68,64,53,52,72,70,52,47,50,56,47,45,64,72,72,37,66,68,51,53,54,50,51,51,52,50,54,53,51,50,51,54,50,51,53,59,55,53,70,74,49,90,85,87,83,86,86,88,87,88,83,86,82,91,78,66,43,66,82,73,75,56,81,56,56,37,94,85,76,66,44,68,74,62,84,118

Radius of gyration: 39.05 Å; Cα contacts (8 Å, |Δi|>4): 23; chains: 1; bounding box: 77×41×93 Å

Mean predicted aligned error: 15.56 Å

Foldseek 3Di:
DVVVVVVVVVVVVVVVVPQDPVRVVVVCCVPPVVNVVVVVVVVVVVVVVVVVVVVVDDDDDDDDDDDDDDDDVVVVPDFDADPVPRHTPDDD

pLDDT: mean 82.39, std 12.04, range [57.69, 98.31]

Sequence (92 aa):
MVAAALLLAARDAAAQARLSMGDAARLAARQNGVVDVARARVAQAEARSMQRRGALMPDLAAGVQQSERTINSATFGFTFANPVTGQPLLRP